Protein AF-A0A1Y5L6B1-F1 (afdb_monomer_lite)

Sequence (71 aa):
QALGTAAAYACIAQAGTGDLQIPAVLVSKTIRETTVNITGKAPSLVPGLEFPIVVNHTKPTERVTNPGGIG

pLDDT: mean 75.69, std 13.29, range [40.44, 90.81]

Radius of gyration: 17.15 Å; chains: 1; bounding box: 36×28×53 Å

Structure (mmCIF, N/CA/C/O backbone):
data_AF-A0A1Y5L6B1-F1
#
_entry.id   AF-A0A1Y5L6B1-F1
#
loop_
_atom_site.group_PDB
_atom_site.id
_atom_site.type_symbol
_atom_site.label_atom_id
_atom_site.label_alt_id
_atom_site.label_comp_id
_atom_site.label_asym_id
_atom_site.label_entity_id
_atom_site.label_seq_id
_atom_site.pdbx_PDB_ins_code
_atom_site.Cartn_x
_atom_site.Cartn_y
_atom_site.Cartn_z
_atom_site.occupancy
_atom_site.B_iso_or_equiv
_atom_site.auth_seq_id
_atom_site.auth_comp_id
_atom_site.auth_asym_id
_atom_site.auth_atom_id
_atom_site.pdbx_PDB_model_num
ATOM 1 N N . GLN A 1 1 ? 14.100 -16.614 -4.173 1.00 51.12 1 GLN A N 1
ATOM 2 C CA . GLN A 1 1 ? 12.831 -16.480 -3.418 1.00 51.12 1 GLN A CA 1
ATOM 3 C C . GLN A 1 1 ? 13.064 -16.229 -1.920 1.00 51.12 1 GLN A C 1
ATOM 5 O O . GLN A 1 1 ? 12.525 -15.255 -1.418 1.00 51.12 1 GLN A O 1
ATOM 10 N N . ALA A 1 2 ? 13.935 -16.985 -1.230 1.00 59.16 2 ALA A N 1
ATOM 11 C CA . ALA A 1 2 ? 14.198 -16.832 0.216 1.00 59.16 2 ALA A CA 1
ATOM 12 C C . ALA A 1 2 ? 14.651 -15.426 0.687 1.00 59.16 2 ALA A C 1
ATOM 14 O O . ALA A 1 2 ? 14.227 -14.970 1.745 1.00 59.16 2 ALA A O 1
ATOM 15 N N . LEU A 1 3 ? 15.458 -14.705 -0.106 1.00 67.19 3 LEU A N 1
ATOM 16 C CA . LEU A 1 3 ? 15.915 -13.347 0.240 1.00 67.19 3 LEU A CA 1
ATOM 17 C C . LEU A 1 3 ? 14.780 -12.312 0.246 1.00 67.19 3 LEU A C 1
ATOM 19 O O . LEU A 1 3 ? 14.763 -11.422 1.091 1.00 67.19 3 LEU A O 1
ATOM 23 N N . GLY A 1 4 ? 13.819 -12.444 -0.676 1.00 58.91 4 GLY A N 1
ATOM 24 C CA . GLY A 1 4 ? 12.661 -11.550 -0.749 1.00 58.91 4 GLY A CA 1
ATOM 25 C C . GLY A 1 4 ? 11.740 -11.729 0.455 1.00 58.91 4 GLY A C 1
ATOM 26 O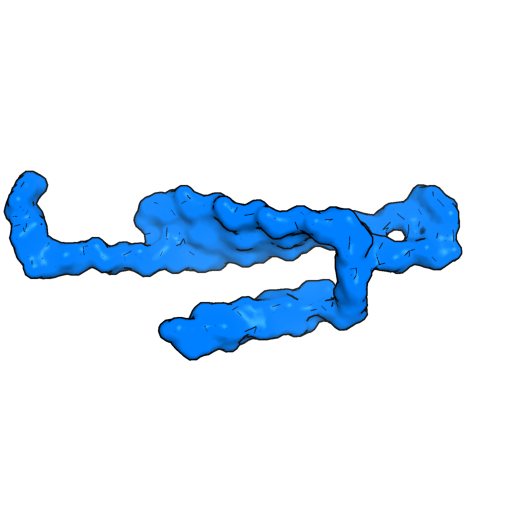 O . GLY A 1 4 ? 11.320 -10.751 1.063 1.00 58.91 4 GLY A O 1
ATOM 27 N N . THR A 1 5 ? 11.507 -12.980 0.855 1.00 65.00 5 THR A N 1
ATOM 28 C CA . THR A 1 5 ? 10.724 -13.319 2.049 1.00 65.00 5 THR A CA 1
ATOM 29 C C . THR A 1 5 ? 11.383 -12.800 3.331 1.00 65.00 5 THR A C 1
ATOM 31 O O . THR A 1 5 ? 10.710 -12.184 4.153 1.00 65.00 5 THR A O 1
ATOM 34 N N . ALA A 1 6 ? 12.700 -12.970 3.491 1.00 69.31 6 ALA A N 1
ATOM 35 C CA . ALA A 1 6 ? 13.426 -12.448 4.653 1.00 69.31 6 ALA A CA 1
ATOM 36 C C . ALA A 1 6 ? 13.396 -10.908 4.725 1.00 69.31 6 ALA A C 1
ATOM 38 O O . ALA A 1 6 ? 13.169 -10.341 5.793 1.00 69.31 6 ALA A O 1
ATOM 39 N N . ALA A 1 7 ? 13.564 -10.226 3.586 1.00 70.12 7 ALA A N 1
ATOM 40 C CA . ALA A 1 7 ? 13.459 -8.769 3.512 1.00 70.12 7 ALA A CA 1
ATOM 41 C C . ALA A 1 7 ? 12.040 -8.270 3.839 1.00 70.12 7 ALA A C 1
ATOM 43 O O . ALA A 1 7 ? 11.891 -7.257 4.523 1.00 70.12 7 ALA A O 1
ATOM 44 N N . ALA A 1 8 ? 11.004 -8.998 3.406 1.00 64.88 8 ALA A N 1
ATOM 45 C CA . ALA A 1 8 ? 9.619 -8.693 3.750 1.00 64.88 8 ALA A CA 1
ATOM 46 C C . ALA A 1 8 ? 9.373 -8.821 5.261 1.00 64.88 8 ALA A C 1
ATOM 48 O O . ALA A 1 8 ? 8.839 -7.893 5.864 1.00 64.88 8 ALA A O 1
ATOM 49 N N . TYR A 1 9 ? 9.830 -9.905 5.897 1.00 67.06 9 TYR A N 1
ATOM 50 C CA . TYR A 1 9 ? 9.695 -10.074 7.348 1.00 67.06 9 TYR A CA 1
ATOM 51 C C . TYR A 1 9 ? 10.456 -9.011 8.151 1.00 67.06 9 TYR A C 1
ATOM 53 O O . TYR A 1 9 ? 9.932 -8.526 9.150 1.00 67.06 9 TYR A O 1
ATOM 61 N N . ALA A 1 10 ? 11.646 -8.592 7.706 1.00 71.06 10 ALA A N 1
ATOM 62 C CA . ALA A 1 10 ? 12.386 -7.505 8.351 1.00 71.06 10 ALA A CA 1
ATOM 63 C C . ALA A 1 10 ? 11.650 -6.154 8.251 1.00 71.06 10 ALA A C 1
ATOM 65 O O . ALA A 1 10 ? 11.620 -5.397 9.218 1.00 71.06 10 ALA A O 1
ATOM 66 N N . CYS A 1 11 ? 11.024 -5.871 7.104 1.00 66.12 11 CYS A N 1
ATOM 67 C CA . CYS A 1 11 ? 10.186 -4.686 6.910 1.00 66.12 11 CYS A CA 1
ATOM 68 C C . CYS A 1 11 ? 8.951 -4.713 7.830 1.00 66.12 11 CYS A C 1
ATOM 70 O O . CYS A 1 11 ? 8.673 -3.733 8.517 1.00 66.12 11 CYS A O 1
ATOM 72 N N . ILE A 1 12 ? 8.264 -5.860 7.912 1.00 65.31 12 ILE A N 1
ATOM 73 C CA . ILE A 1 12 ? 7.101 -6.056 8.794 1.00 65.31 12 ILE A CA 1
ATOM 74 C C . ILE A 1 12 ? 7.497 -5.876 10.267 1.00 65.31 12 ILE A C 1
ATOM 76 O O . ILE A 1 12 ? 6.801 -5.187 11.005 1.00 65.31 12 ILE A O 1
ATOM 80 N N . ALA A 1 13 ? 8.638 -6.426 10.692 1.00 66.81 13 ALA A N 1
ATOM 81 C CA . ALA A 1 13 ? 9.120 -6.282 12.065 1.00 66.81 13 ALA A CA 1
ATOM 82 C C . ALA A 1 13 ? 9.447 -4.822 12.444 1.00 66.81 13 ALA A C 1
ATOM 84 O O . ALA A 1 13 ? 9.244 -4.434 13.592 1.00 66.81 13 ALA A O 1
ATOM 85 N N . GLN A 1 14 ? 9.918 -4.001 11.495 1.00 65.94 14 GLN A N 1
ATOM 86 C CA . GLN A 1 14 ? 10.157 -2.566 11.714 1.00 65.94 14 GLN A CA 1
ATOM 87 C C . GLN A 1 14 ? 8.866 -1.743 11.790 1.00 65.94 14 GLN A C 1
ATOM 89 O O . GLN A 1 14 ? 8.851 -0.703 12.444 1.00 65.94 14 GLN A O 1
ATOM 94 N N . ALA A 1 15 ? 7.790 -2.194 11.140 1.00 62.81 15 ALA A N 1
ATOM 95 C CA . ALA A 1 15 ? 6.506 -1.497 11.12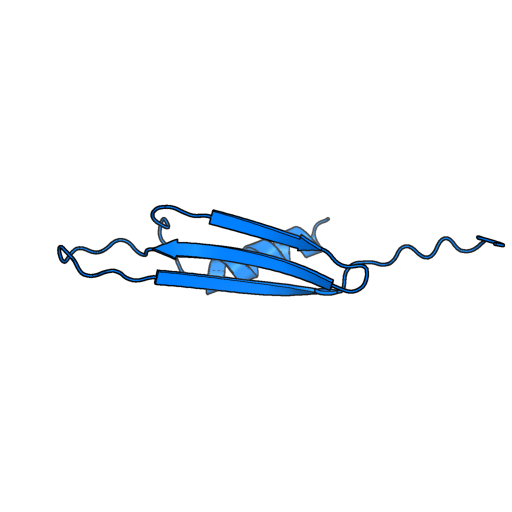7 1.00 62.81 15 ALA A CA 1
ATOM 96 C C . ALA A 1 15 ? 5.730 -1.604 12.459 1.00 62.81 15 ALA A C 1
ATOM 98 O O . ALA A 1 15 ? 4.759 -0.875 12.655 1.00 62.81 15 ALA A O 1
ATOM 99 N N . GLY A 1 16 ? 6.178 -2.459 13.387 1.00 61.28 16 GLY A N 1
ATOM 100 C CA . GLY A 1 16 ? 5.536 -2.696 14.680 1.00 61.28 16 GLY A CA 1
ATOM 101 C C . GLY A 1 16 ? 4.515 -3.838 14.644 1.00 61.28 16 GLY A C 1
ATOM 102 O O . GLY A 1 16 ? 4.133 -4.337 13.589 1.00 61.28 16 GLY A O 1
ATOM 103 N N . THR A 1 17 ? 4.091 -4.291 15.824 1.00 64.25 17 THR A N 1
ATOM 104 C CA . THR A 1 17 ? 3.073 -5.341 15.981 1.00 64.25 17 THR A CA 1
ATOM 105 C C . THR A 1 17 ? 1.696 -4.714 16.185 1.00 64.25 17 THR A C 1
ATOM 107 O O . THR A 1 17 ? 1.504 -3.978 17.152 1.00 64.25 17 THR A O 1
ATOM 110 N N . GLY A 1 18 ? 0.737 -5.022 15.313 1.00 64.44 18 GLY A N 1
ATOM 111 C CA . GLY A 1 18 ? -0.655 -4.581 15.427 1.00 64.44 18 GLY A CA 1
ATOM 112 C C . GLY A 1 18 ? -1.347 -4.525 14.067 1.00 64.44 18 GLY A C 1
ATOM 113 O O . GLY A 1 18 ? -0.689 -4.340 13.043 1.00 64.44 18 GLY A O 1
ATOM 114 N N . ASP A 1 19 ? -2.669 -4.687 14.052 1.00 72.00 19 ASP A N 1
ATOM 115 C CA . ASP A 1 19 ? -3.445 -4.586 12.817 1.00 72.00 19 ASP A CA 1
ATOM 116 C C . ASP A 1 19 ? -3.566 -3.122 12.381 1.00 72.00 19 ASP A C 1
ATOM 118 O O . ASP A 1 19 ? -3.965 -2.248 13.155 1.00 72.00 19 ASP A O 1
ATOM 122 N N . LEU A 1 20 ? -3.251 -2.855 11.113 1.00 77.44 20 LEU A N 1
ATOM 123 C CA . LEU A 1 20 ? -3.557 -1.574 10.487 1.00 77.44 20 LEU A CA 1
ATOM 124 C C . LEU A 1 20 ? -5.055 -1.498 10.193 1.00 77.44 20 LEU A C 1
ATOM 126 O O . LEU A 1 20 ? -5.626 -2.390 9.566 1.00 77.44 20 LEU A O 1
ATOM 130 N N . GLN A 1 21 ? -5.684 -0.391 10.570 1.00 81.69 21 GLN A N 1
ATOM 131 C CA . GLN A 1 21 ? -7.020 -0.055 10.100 1.00 81.69 21 GLN A CA 1
ATOM 132 C C . GLN A 1 21 ? -6.936 0.523 8.686 1.00 81.69 21 GLN A C 1
ATOM 134 O O . GLN A 1 21 ? -6.111 1.397 8.412 1.00 81.69 21 GLN A O 1
ATOM 139 N N . ILE A 1 22 ? -7.823 0.046 7.805 1.00 84.06 22 ILE A N 1
ATOM 140 C CA . ILE A 1 22 ? -7.934 0.472 6.399 1.00 84.06 22 ILE A CA 1
ATOM 141 C C . ILE A 1 22 ? -6.566 0.392 5.683 1.00 84.06 22 ILE A C 1
ATOM 143 O O . ILE A 1 22 ? -6.063 1.403 5.185 1.00 84.06 22 ILE A O 1
ATOM 147 N N . PRO A 1 23 ? -5.910 -0.786 5.669 1.00 86.25 23 PRO A N 1
ATOM 148 C CA . PRO A 1 23 ? -4.610 -0.911 5.037 1.00 86.25 23 PRO A CA 1
ATOM 149 C C . PRO A 1 23 ? -4.744 -0.787 3.519 1.00 86.25 23 PRO A C 1
ATOM 151 O O . PRO A 1 23 ? -5.636 -1.379 2.908 1.00 86.25 23 PRO A O 1
ATOM 154 N N . ALA A 1 24 ? -3.811 -0.073 2.900 1.00 84.31 24 ALA A N 1
ATOM 155 C CA . ALA A 1 24 ? -3.628 -0.081 1.458 1.00 84.31 24 ALA A CA 1
ATOM 156 C C . ALA A 1 24 ? -2.167 -0.387 1.136 1.00 84.31 24 ALA A C 1
ATOM 158 O O . ALA A 1 24 ? -1.249 0.207 1.703 1.00 84.31 24 ALA A O 1
ATOM 159 N N . VAL A 1 25 ? -1.962 -1.331 0.219 1.00 86.94 25 VAL A N 1
ATOM 160 C CA . VAL A 1 25 ? -0.640 -1.702 -0.285 1.00 86.94 25 VAL A CA 1
ATOM 161 C C . VAL A 1 25 ? -0.580 -1.319 -1.751 1.00 86.94 25 VAL A C 1
ATOM 163 O O . VAL A 1 25 ? -1.355 -1.821 -2.564 1.00 86.94 25 VAL A O 1
ATOM 166 N N . LEU A 1 26 ? 0.356 -0.439 -2.083 1.00 88.12 26 LEU A N 1
ATOM 167 C CA . LEU A 1 26 ? 0.648 -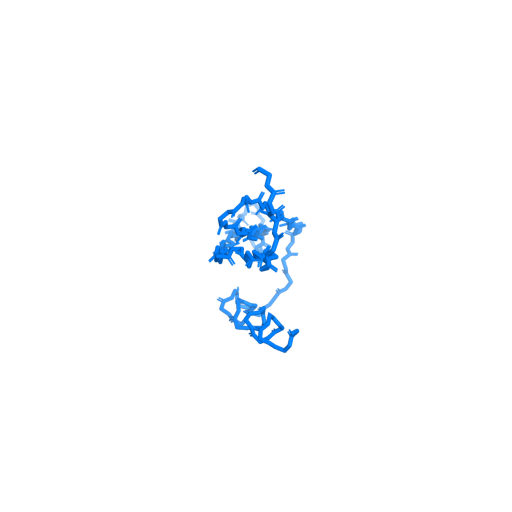0.044 -3.450 1.00 88.12 26 LEU A CA 1
ATOM 168 C C . LEU A 1 26 ? 2.053 -0.513 -3.813 1.00 88.12 26 LEU A C 1
ATOM 170 O O . LEU A 1 26 ? 3.021 -0.222 -3.110 1.00 88.12 26 LEU A O 1
ATOM 174 N N . VAL A 1 27 ? 2.161 -1.224 -4.930 1.00 89.44 27 VAL A N 1
ATOM 175 C CA . VAL A 1 27 ? 3.445 -1.628 -5.498 1.00 89.44 27 VAL A CA 1
ATOM 176 C C . VAL A 1 27 ? 3.638 -0.892 -6.810 1.00 89.44 27 VAL A C 1
ATOM 178 O O . VAL A 1 27 ? 2.861 -1.061 -7.748 1.00 89.44 27 VAL A O 1
ATOM 181 N N . SER A 1 28 ? 4.702 -0.103 -6.876 1.00 90.81 28 SER A N 1
ATOM 182 C CA . SER A 1 28 ? 5.094 0.647 -8.064 1.00 90.81 28 SER A CA 1
ATOM 183 C C . SER A 1 28 ? 6.433 0.123 -8.557 1.00 90.81 28 SER A C 1
ATOM 185 O O . SER A 1 28 ? 7.383 -0.001 -7.786 1.00 90.81 28 SER A O 1
ATOM 187 N N . LYS A 1 29 ? 6.526 -0.195 -9.848 1.00 88.69 29 LYS A N 1
ATOM 188 C CA . LYS A 1 29 ? 7.735 -0.765 -10.448 1.00 88.69 29 LYS A CA 1
ATOM 189 C C . LYS A 1 29 ? 8.196 0.064 -11.635 1.00 88.69 29 LYS A C 1
ATOM 191 O O . LYS A 1 29 ? 7.422 0.363 -12.538 1.00 88.69 29 LYS A O 1
ATOM 196 N N . THR A 1 30 ? 9.486 0.364 -11.655 1.00 87.38 30 THR A N 1
ATOM 197 C CA . THR A 1 30 ? 10.205 0.914 -12.801 1.00 87.38 30 THR A CA 1
ATOM 198 C C . THR A 1 30 ? 11.267 -0.078 -13.280 1.00 87.38 30 THR A C 1
ATOM 200 O O . THR A 1 30 ? 11.554 -1.098 -12.644 1.00 87.38 30 THR A O 1
ATOM 203 N N . ILE A 1 31 ? 11.911 0.251 -14.401 1.00 85.88 31 ILE A N 1
ATOM 204 C CA . ILE A 1 31 ? 13.043 -0.506 -14.960 1.00 85.88 31 ILE A CA 1
ATOM 205 C C . ILE A 1 31 ? 14.300 -0.527 -14.069 1.00 85.88 31 ILE A C 1
ATOM 207 O O . ILE A 1 31 ? 15.272 -1.207 -14.411 1.00 85.88 31 ILE A O 1
ATOM 211 N N . ARG A 1 32 ? 14.334 0.272 -12.996 1.00 85.06 32 ARG A N 1
ATOM 212 C CA . ARG A 1 32 ? 15.479 0.399 -12.080 1.00 85.06 32 ARG A CA 1
ATOM 213 C C . ARG A 1 32 ? 15.117 0.024 -10.652 1.00 85.06 32 ARG A C 1
ATOM 215 O O . ARG A 1 32 ? 15.946 -0.551 -9.960 1.00 85.06 32 ARG A O 1
ATOM 222 N N . GLU A 1 33 ? 13.892 0.307 -10.231 1.00 89.56 33 GLU A N 1
ATOM 223 C CA . GLU A 1 33 ? 13.487 0.224 -8.830 1.00 89.56 33 GLU A CA 1
ATOM 224 C C . GLU A 1 33 ? 12.078 -0.342 -8.691 1.00 89.56 33 GLU A C 1
ATOM 226 O O . GLU A 1 33 ? 11.217 -0.133 -9.547 1.00 89.56 33 GLU A O 1
ATOM 231 N N . THR A 1 34 ? 11.850 -1.064 -7.605 1.00 89.88 34 THR A N 1
ATOM 232 C CA . THR A 1 34 ? 10.535 -1.489 -7.144 1.00 89.88 34 THR A CA 1
ATOM 233 C C . THR A 1 34 ? 10.306 -0.864 -5.780 1.00 89.88 34 THR A C 1
ATOM 235 O O . THR A 1 34 ? 11.121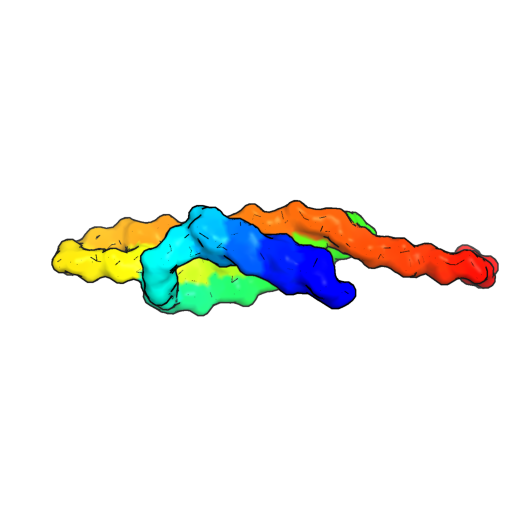 -1.036 -4.871 1.00 89.88 34 THR A O 1
ATOM 238 N N . THR A 1 35 ? 9.189 -0.165 -5.645 1.00 89.88 35 THR A N 1
ATOM 239 C CA . THR A 1 35 ? 8.763 0.483 -4.411 1.00 89.88 35 THR A CA 1
ATOM 240 C C . THR A 1 35 ? 7.488 -0.173 -3.915 1.00 89.88 35 THR A C 1
ATOM 242 O O . THR A 1 35 ? 6.523 -0.322 -4.664 1.00 89.88 35 THR A O 1
ATOM 245 N N . VAL A 1 36 ? 7.481 -0.542 -2.641 1.00 89.62 36 VAL A N 1
ATOM 246 C CA . VAL A 1 36 ? 6.294 -0.982 -1.910 1.00 89.62 36 VAL A CA 1
ATOM 247 C C . VAL A 1 36 ? 5.944 0.108 -0.908 1.00 89.62 36 VAL A C 1
ATOM 249 O O . VAL A 1 36 ? 6.782 0.497 -0.095 1.00 89.62 36 VAL A O 1
ATOM 252 N N . ASN A 1 37 ? 4.718 0.606 -0.990 1.00 88.56 37 ASN A N 1
ATOM 253 C CA . ASN A 1 37 ? 4.176 1.650 -0.137 1.00 88.56 37 ASN A CA 1
ATOM 254 C C . ASN A 1 37 ? 2.976 1.059 0.611 1.00 88.56 37 ASN A C 1
ATOM 256 O O . ASN A 1 37 ? 1.975 0.695 -0.009 1.00 88.56 37 ASN A O 1
ATOM 260 N N . ILE A 1 38 ? 3.085 0.944 1.930 1.00 87.69 38 ILE A N 1
ATOM 261 C CA . ILE A 1 38 ? 2.024 0.448 2.808 1.00 87.69 38 ILE A CA 1
ATOM 262 C C . ILE A 1 38 ? 1.505 1.635 3.607 1.00 87.69 38 ILE A C 1
ATOM 264 O O . ILE A 1 38 ? 2.271 2.291 4.312 1.00 87.69 38 ILE A O 1
ATOM 268 N N . THR A 1 39 ? 0.211 1.909 3.507 1.00 88.38 39 THR A N 1
ATOM 269 C CA . THR A 1 39 ? -0.462 2.937 4.305 1.00 88.38 39 THR A CA 1
ATOM 270 C C . THR A 1 39 ? -1.553 2.325 5.160 1.00 88.38 39 THR A C 1
ATOM 272 O O . THR A 1 39 ? -2.148 1.318 4.782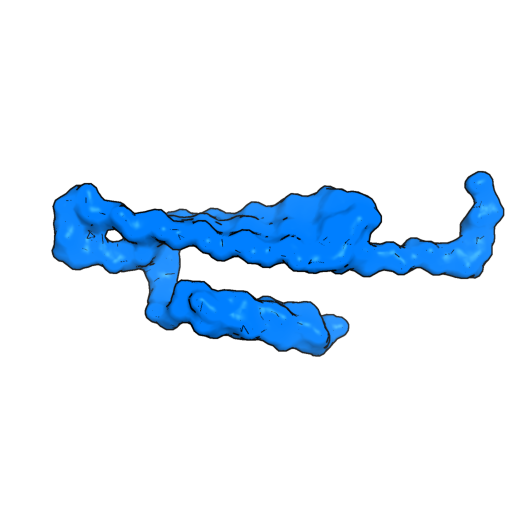 1.00 88.38 39 THR A O 1
ATOM 275 N N . GLY A 1 40 ? -1.873 2.975 6.268 1.00 88.31 40 GLY A N 1
ATOM 276 C CA . GLY A 1 40 ? -3.028 2.644 7.090 1.00 88.31 40 GLY A CA 1
ATOM 277 C C . GLY A 1 40 ? -3.127 3.584 8.280 1.00 88.31 40 GLY A C 1
ATOM 278 O O . GLY A 1 40 ? -2.491 4.641 8.311 1.00 88.31 40 GLY A O 1
ATOM 279 N N . LYS A 1 41 ? -3.913 3.187 9.275 1.00 87.19 41 LYS A N 1
ATOM 280 C CA . LYS A 1 41 ? -4.015 3.884 10.560 1.00 87.19 41 LYS A CA 1
ATOM 281 C C . LYS A 1 41 ? -3.752 2.905 11.699 1.00 87.19 41 LYS A C 1
ATOM 283 O O . LYS A 1 41 ? -4.209 1.764 11.639 1.00 87.19 41 LYS A O 1
ATOM 288 N N . ALA A 1 42 ? -3.038 3.337 12.734 1.00 84.31 42 ALA A N 1
ATOM 289 C CA . ALA A 1 42 ? -2.975 2.585 13.980 1.00 84.31 42 ALA A CA 1
ATOM 290 C C . ALA A 1 42 ? -4.339 2.659 14.693 1.00 84.31 42 ALA A C 1
ATOM 292 O O . ALA A 1 42 ? -5.002 3.702 14.613 1.00 84.31 42 ALA A O 1
ATOM 293 N N . PRO A 1 43 ? -4.761 1.605 15.412 1.00 80.69 43 PRO A N 1
ATOM 294 C CA . PRO A 1 43 ? -5.956 1.663 16.243 1.00 80.69 43 PRO A CA 1
ATOM 295 C C . PRO A 1 43 ? -5.847 2.796 17.270 1.00 80.69 43 PRO A C 1
ATOM 297 O O . PRO A 1 43 ? -4.854 2.900 17.989 1.00 80.69 43 PRO A O 1
ATOM 300 N N . SER A 1 44 ? -6.879 3.636 17.354 1.00 81.50 44 SER A N 1
ATOM 301 C CA . SER A 1 44 ? -6.973 4.705 18.349 1.00 81.50 44 SER A CA 1
ATOM 302 C C . SER A 1 44 ? -8.048 4.382 19.378 1.00 81.50 44 SER A C 1
ATOM 304 O O . SER A 1 44 ? -9.158 3.986 19.026 1.00 81.50 44 SER A O 1
ATOM 306 N N . LEU A 1 45 ? -7.724 4.580 20.656 1.00 82.56 45 LEU A N 1
ATOM 307 C CA . LEU A 1 45 ? -8.690 4.509 21.758 1.00 82.56 45 LEU A CA 1
ATOM 308 C C . LEU A 1 45 ? -9.364 5.862 22.029 1.00 82.56 45 LEU A C 1
ATOM 310 O O . LEU A 1 45 ? -10.293 5.936 22.829 1.00 82.56 45 LEU A O 1
ATOM 314 N N . VAL A 1 46 ? -8.892 6.932 21.382 1.00 83.88 46 VAL A N 1
ATOM 315 C CA . VAL A 1 46 ? -9.400 8.292 21.559 1.00 83.88 46 VAL A CA 1
ATOM 316 C C . VAL A 1 46 ? -10.247 8.657 20.336 1.00 83.88 46 VAL A C 1
ATOM 318 O O . VAL A 1 46 ? -9.700 8.766 19.234 1.00 83.88 46 VAL A O 1
ATOM 321 N N . PRO A 1 47 ? -11.569 8.860 20.491 1.00 82.62 47 PRO A N 1
ATOM 322 C CA . PRO A 1 47 ? -12.433 9.248 19.383 1.00 82.62 47 PRO A CA 1
ATOM 323 C C . PRO A 1 47 ? -11.935 10.522 18.692 1.00 82.62 47 PRO A C 1
ATOM 325 O O . PRO A 1 47 ? -11.638 11.518 19.347 1.00 82.62 47 PRO A O 1
ATOM 328 N N . GLY A 1 48 ? -11.847 10.486 17.363 1.00 81.94 48 GLY A N 1
ATOM 329 C CA . GLY A 1 48 ? -11.402 11.620 16.549 1.00 81.94 48 GLY A CA 1
ATOM 330 C C . GLY A 1 48 ? -9.884 11.822 16.466 1.00 81.94 48 GLY A C 1
ATOM 331 O O . GLY A 1 48 ? -9.451 12.686 15.709 1.00 81.94 48 GLY A O 1
ATOM 332 N N . LEU A 1 49 ? -9.072 11.035 17.183 1.00 79.62 49 LEU A N 1
ATOM 333 C CA . LEU A 1 49 ? -7.615 11.067 17.050 1.00 79.62 49 LEU A CA 1
ATOM 334 C C . LEU A 1 49 ? -7.147 9.959 16.105 1.00 79.62 49 LEU A C 1
ATOM 336 O O . LEU A 1 49 ? -7.364 8.779 16.378 1.00 79.62 49 LEU A O 1
ATOM 340 N N . GLU A 1 50 ? -6.492 10.339 15.011 1.00 84.25 50 GLU A N 1
ATOM 341 C CA . GLU A 1 50 ? -5.978 9.406 14.008 1.00 84.25 50 GLU A CA 1
ATOM 342 C C . GLU A 1 50 ? -4.452 9.307 14.057 1.00 84.25 50 GLU A C 1
ATOM 344 O O . GLU A 1 50 ? -3.753 10.310 14.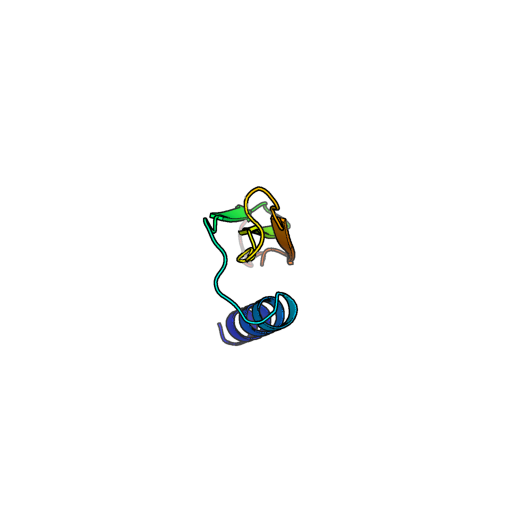192 1.00 84.25 50 GLU A O 1
ATOM 349 N N . PHE A 1 51 ? -3.937 8.091 13.876 1.00 84.94 51 PHE A N 1
ATOM 350 C CA . PHE A 1 51 ? -2.504 7.807 13.839 1.00 84.94 51 PHE A CA 1
ATOM 351 C C . PHE A 1 51 ? -2.136 7.205 12.479 1.00 84.94 51 PHE A C 1
ATOM 353 O O . PHE A 1 51 ? -2.130 5.980 12.336 1.00 84.94 51 PHE A O 1
ATOM 360 N N . PRO A 1 52 ? -1.897 8.027 11.443 1.00 87.50 52 PRO A N 1
ATOM 361 C CA . PRO A 1 52 ? -1.543 7.515 10.127 1.00 87.50 52 PRO A CA 1
ATOM 362 C C . PRO A 1 52 ? -0.184 6.806 10.171 1.00 87.50 52 PRO A C 1
ATOM 364 O O . PRO A 1 52 ? 0.779 7.317 10.743 1.00 87.50 52 PRO A O 1
ATOM 367 N N . ILE A 1 53 ? -0.105 5.638 9.535 1.00 84.25 53 ILE A N 1
ATOM 368 C CA . ILE A 1 53 ? 1.131 4.873 9.353 1.00 84.25 53 ILE A CA 1
ATOM 369 C C . ILE A 1 53 ? 1.444 4.818 7.861 1.00 84.25 53 ILE A C 1
ATOM 371 O O . ILE A 1 53 ? 0.575 4.501 7.046 1.00 84.25 53 ILE A O 1
ATOM 375 N N . VAL A 1 54 ? 2.700 5.109 7.517 1.00 87.12 54 VAL A N 1
ATOM 376 C CA . VAL A 1 54 ? 3.233 5.010 6.157 1.00 87.12 54 VAL A CA 1
ATOM 377 C C . VAL A 1 54 ? 4.577 4.295 6.210 1.00 87.12 54 VAL A C 1
ATOM 379 O O . VAL A 1 54 ? 5.504 4.757 6.875 1.00 87.12 54 VAL A O 1
ATOM 382 N N . VAL A 1 55 ? 4.686 3.177 5.498 1.00 85.00 55 VAL A N 1
ATOM 383 C CA . VAL A 1 55 ? 5.923 2.405 5.357 1.00 85.00 55 VAL A CA 1
ATOM 384 C C . VAL A 1 55 ? 6.291 2.337 3.887 1.00 85.00 55 VAL A C 1
ATOM 386 O O . VAL A 1 55 ? 5.540 1.803 3.072 1.00 85.00 55 VAL A O 1
ATOM 389 N N . ASN A 1 56 ? 7.479 2.845 3.568 1.00 87.81 56 ASN A N 1
ATOM 390 C CA . ASN A 1 56 ? 7.992 2.902 2.208 1.00 87.81 56 ASN A CA 1
ATOM 391 C C . ASN A 1 56 ? 9.267 2.089 2.100 1.00 87.81 56 ASN A C 1
ATOM 393 O O . ASN A 1 56 ? 10.227 2.308 2.840 1.00 87.81 56 ASN A O 1
ATOM 397 N N . HIS A 1 57 ? 9.279 1.160 1.152 1.00 85.12 57 HIS A N 1
ATOM 398 C CA . HIS A 1 57 ? 10.431 0.320 0.906 1.00 85.12 57 HIS A CA 1
ATOM 399 C C . HIS A 1 57 ? 10.763 0.277 -0.578 1.00 85.12 57 HIS A C 1
ATOM 401 O O . HIS A 1 57 ? 10.004 -0.271 -1.375 1.00 85.12 57 HIS A O 1
ATOM 407 N N . THR A 1 58 ? 11.922 0.826 -0.937 1.00 86.25 58 THR A N 1
ATOM 408 C CA . THR A 1 58 ? 12.436 0.812 -2.308 1.00 86.25 58 THR A CA 1
ATOM 409 C C . THR A 1 58 ? 13.624 -0.130 -2.401 1.00 86.25 58 THR A C 1
ATOM 411 O O . THR A 1 58 ? 14.550 -0.075 -1.584 1.00 86.25 58 THR A O 1
ATOM 414 N N . LYS A 1 59 ? 13.617 -0.995 -3.413 1.00 85.62 59 LYS A N 1
ATOM 415 C CA . LYS A 1 59 ? 14.742 -1.869 -3.747 1.00 85.62 59 LYS A CA 1
ATOM 416 C C . LYS A 1 59 ? 15.032 -1.823 -5.244 1.00 85.62 59 LYS A C 1
ATOM 418 O O . LYS A 1 59 ? 14.110 -1.604 -6.030 1.00 85.62 59 LYS A O 1
ATOM 423 N N . PRO A 1 60 ? 16.288 -2.060 -5.658 1.00 85.12 60 PRO A N 1
ATOM 424 C CA . PRO A 1 60 ? 16.606 -2.239 -7.065 1.00 85.12 60 PRO A CA 1
ATOM 425 C C . PRO A 1 60 ? 15.748 -3.347 -7.680 1.00 85.12 60 PRO A C 1
ATOM 427 O O . PRO A 1 60 ? 15.584 -4.420 -7.097 1.00 85.12 60 PRO A O 1
ATOM 430 N N . THR A 1 61 ? 15.212 -3.085 -8.865 1.00 82.50 61 THR A N 1
ATOM 431 C CA . THR A 1 61 ? 14.557 -4.108 -9.675 1.00 82.50 61 THR A CA 1
ATOM 432 C C . THR A 1 61 ? 15.635 -4.982 -10.298 1.00 82.50 61 THR A C 1
ATOM 434 O O . THR A 1 61 ? 16.531 -4.475 -10.974 1.00 82.50 61 THR A O 1
ATOM 437 N N . GLU A 1 62 ? 15.532 -6.297 -10.106 1.00 72.12 62 GLU A N 1
ATOM 438 C CA . GLU A 1 62 ? 16.391 -7.251 -10.801 1.00 72.12 62 GLU A CA 1
ATOM 439 C C . GLU A 1 62 ? 16.278 -7.055 -12.319 1.00 72.12 62 GLU A C 1
ATOM 441 O O . GLU A 1 62 ? 15.184 -7.061 -12.892 1.00 72.12 62 GLU A O 1
ATOM 446 N N . ARG A 1 63 ? 17.428 -6.865 -12.970 1.00 63.34 63 ARG A N 1
ATOM 447 C CA . ARG A 1 63 ? 17.541 -6.819 -14.424 1.00 63.34 63 ARG A CA 1
ATOM 448 C C . ARG A 1 63 ? 18.047 -8.166 -14.910 1.00 63.34 63 ARG A C 1
ATOM 450 O O . ARG A 1 63 ? 19.226 -8.467 -14.760 1.00 63.34 63 ARG A O 1
ATOM 457 N N . VAL A 1 64 ? 17.170 -8.945 -15.536 1.00 60.09 64 VAL A N 1
ATOM 458 C CA . VAL A 1 64 ? 17.607 -10.062 -16.375 1.00 60.09 64 VAL A CA 1
ATOM 459 C C . VAL A 1 64 ? 18.048 -9.462 -17.704 1.00 60.09 64 VAL A C 1
ATOM 461 O O . VAL A 1 64 ? 17.234 -9.196 -18.585 1.00 60.09 64 VAL A O 1
ATOM 464 N N . THR A 1 65 ? 19.339 -9.173 -17.835 1.00 57.16 65 THR A N 1
ATOM 465 C CA . THR A 1 65 ? 19.926 -8.958 -19.158 1.00 57.16 65 THR A CA 1
ATOM 466 C C . THR A 1 65 ? 20.110 -10.347 -19.755 1.00 57.16 65 THR A C 1
ATOM 468 O O . THR A 1 65 ? 20.977 -11.085 -19.292 1.00 57.16 65 THR A O 1
ATOM 471 N N . ASN A 1 66 ? 19.292 -10.745 -20.735 1.00 54.81 66 ASN A N 1
ATOM 472 C CA . ASN A 1 66 ? 19.578 -11.970 -21.485 1.00 54.81 66 ASN A CA 1
ATOM 473 C C . ASN A 1 66 ? 20.980 -11.828 -22.105 1.00 54.81 66 ASN A C 1
ATOM 475 O O . ASN A 1 66 ? 21.185 -10.892 -22.888 1.00 54.81 66 ASN A O 1
ATOM 479 N N . PRO A 1 67 ? 21.948 -12.711 -21.798 1.00 48.38 67 PRO A N 1
ATOM 480 C CA . PRO A 1 67 ? 23.216 -12.717 -22.508 1.00 48.38 67 PRO A CA 1
ATOM 481 C C . PRO A 1 67 ? 22.929 -13.246 -23.919 1.00 48.38 67 PRO A C 1
ATOM 483 O O . PRO A 1 67 ? 22.773 -14.449 -24.105 1.00 48.38 67 PRO A O 1
ATOM 486 N N . GLY A 1 68 ? 22.770 -12.349 -24.898 1.00 50.53 68 GLY A N 1
ATOM 487 C CA . GLY A 1 68 ? 22.603 -12.727 -26.310 1.00 50.53 68 GLY A CA 1
ATOM 488 C C . GLY A 1 68 ? 21.539 -11.984 -27.124 1.00 50.53 68 GLY A C 1
ATOM 489 O O . GLY A 1 68 ? 21.316 -12.352 -28.272 1.00 50.53 68 GLY A O 1
ATOM 490 N N . GLY A 1 69 ? 20.879 -10.952 -26.591 1.00 47.41 69 GLY A N 1
ATOM 491 C CA . GLY A 1 69 ? 19.974 -10.119 -27.391 1.00 47.41 69 GLY A CA 1
ATOM 492 C C . GLY A 1 69 ? 20.741 -9.202 -28.347 1.00 47.41 69 GLY A C 1
ATOM 493 O O . GLY A 1 69 ? 21.080 -8.086 -27.972 1.00 47.41 69 GLY A O 1
ATOM 494 N N . ILE A 1 70 ? 21.025 -9.673 -29.561 1.00 48.91 70 ILE A N 1
ATOM 495 C CA . ILE A 1 70 ? 21.323 -8.802 -30.703 1.00 48.91 70 ILE A CA 1
ATOM 496 C C . ILE A 1 70 ? 20.021 -8.118 -31.138 1.00 48.91 70 ILE A C 1
ATOM 498 O O . ILE A 1 70 ? 19.056 -8.788 -31.504 1.00 48.91 70 ILE A O 1
ATOM 502 N N . GLY A 1 71 ? 20.000 -6.791 -31.057 1.00 40.44 71 GLY A N 1
ATOM 503 C CA . GLY A 1 71 ? 18.910 -5.923 -31.494 1.00 40.44 71 GLY A CA 1
ATOM 504 C C . GLY A 1 71 ? 19.316 -4.471 -31.360 1.00 40.44 71 GLY A C 1
ATOM 505 O O . GLY A 1 71 ? 19.371 -4.006 -30.201 1.00 40.44 71 GLY A O 1
#

Foldseek 3Di:
DVVVVVVVVVLVVVQDDDDFAPWDWDWDDDQFKIKIWIWGWGDDPDPPDTHIGIRIDMDTDDDPPPVDDDD

Secondary structure (DSSP, 8-state):
-HHHHHHHHHHHHHT-SSPPEEEEEEEEE-SSEEEEEEEEEE--SSTT--EEEEEEEEEEPP----TT---